Protein AF-A0A7R8VZ13-F1 (afdb_monomer_lite)

Radius of gyration: 16.88 Å; chains: 1; bounding box: 43×29×49 Å

Sequence (115 aa):
YREASTVLSCGGLRQQFSIPENIQMSLFGAEFLRNADKHLSVEGCDPPDVQFNPCGYLFLASEKGAAQLEDNAKLQRELGAKVELLTSNKLKKKFPWLNTEDVELGCHGLENEGW

Structure (mmCIF, N/CA/C/O backbone):
data_AF-A0A7R8VZ13-F1
#
_entry.id   AF-A0A7R8VZ13-F1
#
loop_
_atom_site.group_PDB
_atom_site.id
_atom_site.type_symbol
_atom_site.label_atom_id
_atom_site.label_alt_id
_atom_site.label_comp_id
_atom_site.label_asym_id
_atom_site.label_entity_id
_atom_site.label_seq_id
_atom_site.pdbx_PDB_ins_code
_atom_site.Cartn_x
_atom_site.Cartn_y
_atom_site.Cartn_z
_atom_site.occupancy
_atom_site.B_iso_or_equiv
_atom_site.auth_seq_id
_atom_site.auth_comp_id
_atom_site.auth_asym_id
_atom_site.auth_atom_id
_atom_site.pdbx_PDB_model_num
ATOM 1 N N . TYR A 1 1 ? 29.267 -0.432 -1.018 1.00 62.72 1 TYR A N 1
ATOM 2 C CA . TYR A 1 1 ? 27.791 -0.433 -1.096 1.00 62.72 1 TYR A CA 1
ATOM 3 C C . TYR A 1 1 ? 27.094 -1.312 -0.043 1.00 62.72 1 TYR A C 1
ATOM 5 O O . TYR A 1 1 ? 25.878 -1.260 0.039 1.00 62.72 1 TYR A O 1
ATOM 13 N N . ARG A 1 2 ? 27.817 -2.078 0.799 1.00 72.00 2 ARG A N 1
ATOM 14 C CA . ARG A 1 2 ? 27.244 -3.012 1.797 1.00 72.00 2 ARG A CA 1
ATOM 15 C C . ARG A 1 2 ? 26.339 -2.365 2.858 1.00 72.00 2 ARG A C 1
ATOM 17 O O . ARG A 1 2 ? 25.455 -3.030 3.374 1.00 72.00 2 ARG A O 1
ATOM 24 N N . GLU A 1 3 ? 26.566 -1.095 3.171 1.00 83.62 3 GLU A N 1
ATOM 25 C CA . GLU A 1 3 ? 25.819 -0.352 4.199 1.00 83.62 3 GLU A CA 1
ATOM 26 C C . GLU A 1 3 ? 24.794 0.625 3.599 1.00 83.62 3 GLU A C 1
ATOM 28 O O . GLU A 1 3 ? 24.194 1.419 4.314 1.00 83.62 3 GLU A O 1
ATOM 33 N N . ALA A 1 4 ? 24.601 0.605 2.275 1.00 80.62 4 ALA A N 1
ATOM 34 C CA . ALA A 1 4 ? 23.642 1.490 1.626 1.00 80.62 4 ALA A CA 1
ATOM 35 C C . ALA A 1 4 ? 22.207 1.001 1.864 1.00 80.62 4 ALA A C 1
ATOM 37 O O . ALA A 1 4 ? 21.913 -0.182 1.675 1.00 80.62 4 ALA A O 1
ATOM 38 N N . SER A 1 5 ? 21.299 1.925 2.193 1.00 79.81 5 SER A N 1
ATOM 39 C CA . SER A 1 5 ? 19.902 1.622 2.532 1.00 79.81 5 SER A CA 1
ATOM 40 C C . SER A 1 5 ? 19.170 0.809 1.462 1.00 79.81 5 SER A C 1
ATOM 42 O O . SER A 1 5 ? 18.348 -0.030 1.804 1.00 79.81 5 SER A O 1
ATOM 44 N N . THR A 1 6 ? 19.484 1.004 0.178 1.00 79.94 6 THR A N 1
ATOM 45 C CA . THR A 1 6 ? 18.858 0.265 -0.931 1.00 79.94 6 THR A CA 1
ATOM 46 C C . THR A 1 6 ? 19.148 -1.233 -0.879 1.00 79.94 6 THR A C 1
ATOM 48 O O . THR A 1 6 ? 18.246 -2.027 -1.097 1.00 79.94 6 THR A O 1
ATOM 51 N N . VAL A 1 7 ? 20.384 -1.630 -0.559 1.00 75.69 7 VAL A N 1
ATOM 52 C CA . VAL A 1 7 ? 20.787 -3.051 -0.510 1.00 75.69 7 VAL A CA 1
ATOM 53 C C . VAL A 1 7 ? 20.268 -3.735 0.757 1.00 75.69 7 VAL A C 1
ATOM 55 O O . VAL A 1 7 ? 20.118 -4.951 0.788 1.00 75.69 7 VAL A O 1
ATOM 58 N N . LEU A 1 8 ? 19.998 -2.952 1.804 1.00 81.75 8 LEU A N 1
ATOM 59 C CA . LEU A 1 8 ? 19.480 -3.436 3.085 1.00 81.75 8 LEU A CA 1
ATOM 60 C C . LEU A 1 8 ? 17.947 -3.381 3.179 1.00 81.75 8 LEU A C 1
ATOM 62 O O . LEU A 1 8 ? 17.377 -3.889 4.143 1.00 81.75 8 LEU A O 1
ATOM 66 N N . SER A 1 9 ? 17.277 -2.752 2.212 1.00 77.56 9 SER A N 1
ATOM 67 C CA . SER A 1 9 ? 15.820 -2.654 2.163 1.00 77.56 9 SER A CA 1
ATOM 68 C C . SER A 1 9 ? 15.206 -3.941 1.623 1.00 77.56 9 SER A C 1
ATOM 70 O O . SER A 1 9 ? 15.758 -4.572 0.728 1.00 77.56 9 SER A O 1
ATOM 72 N N . CYS A 1 10 ? 14.013 -4.287 2.112 1.00 75.06 10 CYS A N 1
ATOM 73 C CA . CYS A 1 10 ? 13.209 -5.361 1.526 1.00 75.06 10 CYS A CA 1
ATOM 74 C C . CYS A 1 10 ? 12.560 -4.970 0.186 1.00 75.06 10 CYS A C 1
ATOM 76 O O . CYS A 1 10 ? 11.936 -5.825 -0.418 1.00 75.06 10 CYS A O 1
ATOM 78 N N . GLY A 1 11 ? 12.685 -3.716 -0.273 1.00 81.06 11 GLY A N 1
ATOM 79 C CA . GLY A 1 11 ? 12.230 -3.310 -1.613 1.00 81.06 11 GLY A CA 1
ATOM 80 C C . GLY A 1 11 ? 10.739 -2.977 -1.744 1.00 81.06 11 GLY A C 1
ATOM 81 O O . GLY A 1 11 ? 10.216 -2.961 -2.849 1.00 81.06 11 GLY A O 1
ATOM 82 N N . GLY A 1 12 ? 10.049 -2.679 -0.640 1.00 89.31 12 GLY A N 1
ATOM 83 C CA . GLY A 1 12 ? 8.593 -2.503 -0.641 1.00 89.31 12 GLY A CA 1
ATOM 84 C C . GLY A 1 12 ? 8.058 -1.335 -1.486 1.00 89.31 12 GLY A C 1
ATOM 85 O O . GLY A 1 12 ? 8.558 -0.210 -1.410 1.00 89.31 12 GLY A O 1
ATOM 86 N N . LEU A 1 13 ? 6.965 -1.591 -2.204 1.00 91.88 13 LEU A N 1
ATOM 87 C CA . LEU A 1 13 ? 6.131 -0.633 -2.921 1.00 91.88 13 LEU A CA 1
ATOM 88 C C . LEU A 1 13 ? 4.743 -0.583 -2.281 1.00 91.88 13 LEU A C 1
ATOM 90 O O . LEU A 1 13 ? 4.024 -1.579 -2.249 1.00 91.88 13 LEU A O 1
ATOM 94 N N . ARG A 1 14 ? 4.341 0.594 -1.807 1.00 93.94 14 ARG A N 1
ATOM 95 C CA . ARG A 1 14 ? 3.083 0.808 -1.081 1.00 93.94 14 ARG A CA 1
ATOM 96 C C . ARG A 1 14 ? 2.362 2.030 -1.623 1.00 93.94 14 ARG A C 1
ATOM 98 O O . ARG A 1 14 ? 3.022 2.977 -2.013 1.00 93.94 14 ARG A O 1
ATOM 105 N N . GLN A 1 15 ? 1.037 2.066 -1.557 1.00 93.50 15 GLN A N 1
ATOM 106 C CA . GLN A 1 15 ? 0.217 3.212 -1.964 1.00 93.50 15 GLN A CA 1
ATOM 107 C C . GLN A 1 15 ? -0.518 3.873 -0.795 1.00 93.50 15 GLN A C 1
ATOM 109 O O . GLN A 1 15 ? -0.954 5.015 -0.914 1.00 93.50 15 GLN A O 1
ATOM 114 N N . GLN A 1 16 ? -0.626 3.194 0.349 1.00 95.00 16 GLN A N 1
ATOM 115 C CA . GLN A 1 16 ? -1.343 3.635 1.553 1.00 95.00 16 GLN A CA 1
ATOM 116 C C . GLN A 1 16 ? -0.712 4.825 2.324 1.00 95.00 16 GLN A C 1
ATOM 118 O O . GLN A 1 16 ? -0.537 4.779 3.544 1.00 95.00 16 GLN A O 1
ATOM 123 N N . PHE A 1 17 ? -0.354 5.916 1.648 1.00 96.56 17 PHE A N 1
ATOM 124 C CA . PHE A 1 17 ? 0.149 7.147 2.272 1.00 96.56 17 PHE A CA 1
ATOM 125 C C . PHE A 1 17 ? -0.976 8.107 2.693 1.00 96.56 17 PHE A C 1
ATOM 127 O O . PHE A 1 17 ? -2.146 7.885 2.388 1.00 96.56 17 PHE A O 1
ATOM 134 N N . SER A 1 18 ? -0.606 9.163 3.424 1.00 95.94 18 SER A N 1
ATOM 135 C CA . SER A 1 18 ? -1.534 10.197 3.917 1.00 95.94 18 SER A CA 1
ATOM 136 C C . SER A 1 18 ? -1.465 11.504 3.124 1.00 95.94 18 SER A C 1
ATOM 138 O O . SER A 1 18 ? -2.263 12.400 3.374 1.00 95.94 18 SER A O 1
ATOM 140 N N . ILE A 1 19 ? -0.499 11.637 2.206 1.00 97.06 19 ILE A N 1
ATOM 141 C CA . ILE A 1 19 ? -0.340 12.828 1.363 1.00 97.06 19 ILE A CA 1
ATOM 142 C C . ILE A 1 19 ? -0.502 12.462 -0.117 1.00 97.06 19 ILE A C 1
ATOM 144 O O . ILE A 1 19 ? 0.005 11.406 -0.520 1.00 97.06 19 ILE A O 1
ATOM 148 N N . PRO A 1 20 ? -1.182 13.298 -0.924 1.00 97.19 20 PRO A N 1
ATOM 149 C CA . PRO A 1 20 ? -1.500 12.978 -2.314 1.00 97.19 20 PRO A CA 1
ATOM 150 C C . PRO A 1 20 ? -0.285 12.647 -3.181 1.00 97.19 20 PRO A C 1
ATOM 152 O O . PRO A 1 20 ? -0.319 11.686 -3.946 1.00 97.19 20 PRO A O 1
ATOM 155 N N . GLU A 1 21 ? 0.805 13.395 -3.024 1.00 97.81 21 GLU A N 1
ATOM 156 C CA . GLU A 1 21 ? 1.998 13.300 -3.865 1.00 97.81 21 GLU A CA 1
ATOM 157 C C . GLU A 1 21 ? 2.651 11.921 -3.743 1.00 97.81 21 GLU A C 1
ATOM 159 O O . GLU A 1 21 ? 3.034 11.310 -4.741 1.00 97.81 21 GLU A O 1
ATOM 164 N N . ASN A 1 22 ? 2.713 11.382 -2.523 1.00 97.31 22 ASN A N 1
ATOM 165 C CA . ASN A 1 22 ? 3.268 10.053 -2.283 1.00 97.31 22 ASN A CA 1
ATOM 166 C C . ASN A 1 22 ? 2.365 8.954 -2.844 1.00 97.31 22 ASN A C 1
ATOM 168 O O . ASN A 1 22 ? 2.870 7.950 -3.342 1.00 97.31 22 ASN A O 1
ATOM 172 N N . ILE A 1 23 ? 1.044 9.133 -2.783 1.00 97.12 23 ILE A N 1
ATOM 173 C CA . ILE A 1 23 ? 0.088 8.165 -3.334 1.00 97.12 23 ILE A CA 1
ATOM 174 C C . ILE A 1 23 ? 0.241 8.123 -4.858 1.00 97.12 23 ILE A C 1
ATOM 176 O O . ILE A 1 23 ? 0.426 7.051 -5.428 1.00 97.12 23 ILE A O 1
ATOM 180 N N . GLN A 1 24 ? 0.250 9.286 -5.511 1.00 97.56 24 GLN A N 1
ATOM 181 C CA . GLN A 1 24 ? 0.390 9.410 -6.964 1.00 97.56 24 GLN A CA 1
ATOM 182 C C . GLN A 1 24 ? 1.735 8.887 -7.473 1.00 97.56 24 GLN A C 1
ATOM 184 O O . GLN A 1 24 ? 1.774 8.121 -8.434 1.00 97.56 24 GLN A O 1
ATOM 189 N N . MET A 1 25 ? 2.835 9.238 -6.8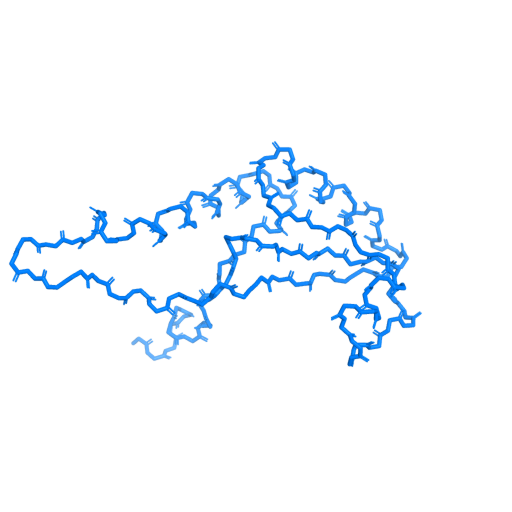02 1.00 97.44 25 MET A N 1
ATOM 190 C CA . MET A 1 25 ? 4.165 8.725 -7.135 1.00 97.44 25 MET A CA 1
ATOM 191 C C . MET A 1 25 ? 4.232 7.198 -7.013 1.00 97.44 25 MET A C 1
ATOM 193 O O . MET A 1 25 ? 4.831 6.535 -7.857 1.00 97.44 25 MET A O 1
ATOM 197 N N . SER A 1 26 ? 3.577 6.627 -6.002 1.00 95.69 26 SER A N 1
ATOM 198 C CA . SER A 1 26 ? 3.553 5.174 -5.804 1.00 95.69 26 SER A CA 1
ATOM 199 C C . SER A 1 26 ? 2.653 4.453 -6.808 1.00 95.69 26 SER A C 1
ATOM 201 O O . SER A 1 26 ? 2.991 3.361 -7.258 1.00 95.69 26 SER A O 1
ATOM 203 N N . LEU A 1 27 ? 1.531 5.068 -7.197 1.00 95.50 27 LEU A N 1
ATOM 204 C CA . LEU A 1 27 ? 0.671 4.583 -8.280 1.00 95.50 27 LEU A CA 1
ATOM 205 C C . LEU A 1 27 ? 1.441 4.520 -9.600 1.00 95.50 27 LEU A C 1
ATOM 207 O O . LEU A 1 27 ? 1.445 3.477 -10.252 1.00 95.50 27 LEU A O 1
ATOM 211 N N . PHE A 1 28 ? 2.157 5.595 -9.940 1.00 96.31 28 PHE A N 1
ATOM 212 C CA . PHE A 1 28 ? 3.021 5.630 -11.116 1.00 96.31 28 PHE A CA 1
ATOM 213 C C . PHE A 1 28 ? 4.122 4.566 -11.045 1.00 96.31 28 PHE A C 1
ATOM 215 O O . PHE A 1 28 ? 4.327 3.826 -12.003 1.00 96.31 28 PHE A O 1
ATOM 222 N N . GLY A 1 29 ? 4.807 4.445 -9.902 1.00 94.56 29 GLY A N 1
ATOM 223 C CA . GLY A 1 29 ? 5.851 3.436 -9.707 1.00 94.56 29 GLY A CA 1
ATOM 224 C C . GLY A 1 29 ? 5.338 2.008 -9.912 1.00 94.56 29 GLY A C 1
ATOM 225 O O . GLY A 1 29 ? 5.993 1.205 -10.573 1.00 94.56 29 GLY A O 1
ATOM 226 N N . ALA A 1 30 ? 4.136 1.702 -9.418 1.00 93.75 30 ALA A N 1
ATOM 227 C CA . ALA A 1 30 ? 3.511 0.399 -9.624 1.00 93.75 30 ALA A CA 1
ATOM 228 C C . ALA A 1 30 ? 3.139 0.136 -11.085 1.00 93.75 30 ALA A C 1
ATOM 230 O O . ALA A 1 30 ? 3.347 -0.971 -11.582 1.00 93.75 30 ALA A O 1
ATOM 231 N N . GLU A 1 31 ? 2.610 1.138 -11.786 1.00 94.06 31 GLU A N 1
ATOM 232 C CA . GLU A 1 31 ? 2.313 1.024 -13.214 1.00 94.06 31 GLU A CA 1
ATOM 233 C C . GLU A 1 31 ? 3.586 0.832 -14.045 1.00 94.06 31 GLU A C 1
ATOM 235 O O . GLU A 1 31 ? 3.609 -0.006 -14.950 1.00 94.06 31 GLU A O 1
ATOM 240 N N . PHE A 1 32 ? 4.656 1.550 -13.704 1.00 94.88 32 PHE A N 1
ATOM 241 C CA . PHE A 1 32 ? 5.955 1.409 -14.349 1.00 94.88 32 PHE A CA 1
ATOM 242 C C . PHE A 1 32 ? 6.510 -0.007 -14.177 1.00 94.88 32 PHE A C 1
ATOM 244 O O . PHE A 1 32 ? 6.880 -0.636 -15.164 1.00 94.88 32 PHE A O 1
ATOM 251 N N . LEU A 1 33 ? 6.517 -0.541 -12.948 1.00 92.12 33 LEU A N 1
A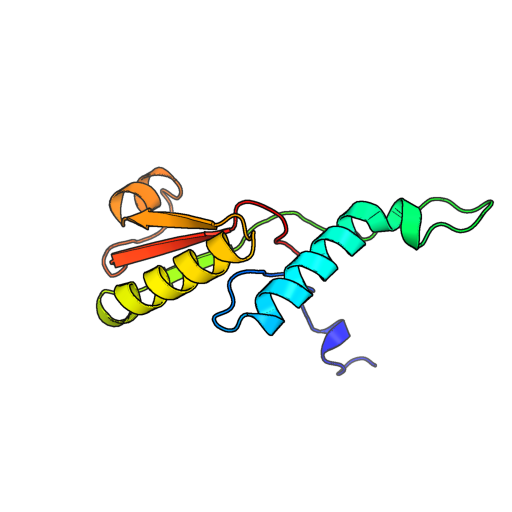TOM 252 C CA . LEU A 1 33 ? 7.000 -1.901 -12.680 1.00 92.12 33 LEU A CA 1
ATOM 253 C C . LEU A 1 33 ? 6.140 -2.967 -13.368 1.00 92.12 33 LEU A C 1
ATOM 255 O O . LEU A 1 33 ? 6.672 -3.935 -13.906 1.00 92.12 33 LEU A O 1
ATOM 259 N N . ARG A 1 34 ? 4.819 -2.770 -13.425 1.00 90.31 34 ARG A N 1
ATOM 260 C CA . ARG A 1 34 ? 3.896 -3.654 -14.154 1.00 90.31 34 ARG A CA 1
ATOM 261 C C . ARG A 1 34 ? 4.181 -3.702 -15.658 1.00 90.31 34 ARG A C 1
ATOM 263 O O . ARG A 1 34 ? 3.894 -4.715 -16.286 1.00 90.31 34 ARG A O 1
ATOM 270 N N . ASN A 1 35 ? 4.708 -2.619 -16.223 1.00 92.88 35 ASN A N 1
ATOM 271 C CA . ASN A 1 35 ? 5.077 -2.502 -17.63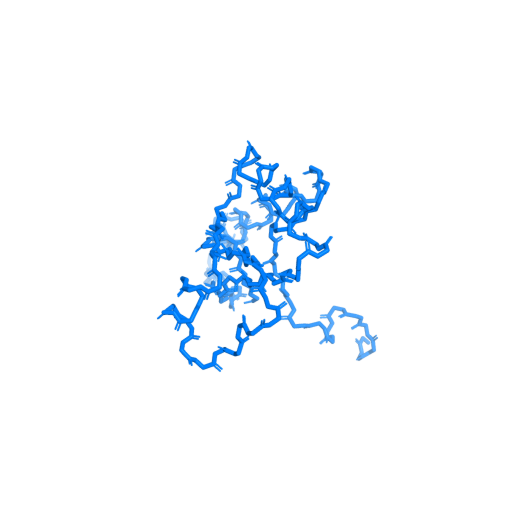5 1.00 92.88 35 ASN A CA 1
ATOM 272 C C . ASN A 1 35 ? 6.606 -2.469 -17.828 1.00 92.88 35 ASN A C 1
ATOM 274 O O . ASN A 1 35 ? 7.096 -1.929 -18.825 1.00 92.88 35 ASN A O 1
ATOM 278 N N . ALA A 1 36 ? 7.375 -3.006 -16.873 1.00 92.94 36 ALA A N 1
ATOM 279 C CA . ALA A 1 36 ? 8.835 -2.989 -16.924 1.00 92.94 36 ALA A CA 1
ATOM 280 C C . ALA A 1 36 ? 9.370 -3.698 -18.174 1.00 92.94 36 ALA A C 1
ATOM 282 O O . ALA A 1 36 ? 10.342 -3.243 -18.765 1.00 92.94 36 ALA A O 1
ATOM 283 N N . ASP A 1 37 ? 8.692 -4.749 -18.632 1.00 91.56 37 ASP A N 1
ATOM 284 C CA . ASP A 1 37 ? 8.971 -5.422 -19.899 1.00 91.56 37 ASP A CA 1
ATOM 285 C C . ASP A 1 37 ? 8.970 -4.440 -21.081 1.00 91.56 37 ASP A C 1
ATOM 287 O O . ASP A 1 37 ? 9.903 -4.418 -21.875 1.00 91.56 37 ASP A O 1
ATOM 291 N N . LYS A 1 38 ? 7.981 -3.556 -21.182 1.00 92.50 38 LYS A N 1
ATOM 292 C CA . LYS A 1 38 ? 7.896 -2.568 -22.266 1.00 92.50 38 LYS A CA 1
ATOM 293 C C . LYS A 1 38 ? 8.895 -1.433 -22.098 1.00 92.50 38 LYS A C 1
ATOM 295 O O . LYS A 1 38 ? 9.395 -0.910 -23.089 1.00 92.50 38 LYS A O 1
ATOM 300 N N . HIS A 1 39 ? 9.136 -1.007 -20.861 1.00 93.31 39 HIS A N 1
ATOM 301 C CA . HIS A 1 39 ? 9.958 0.167 -20.575 1.00 93.31 39 HIS A CA 1
ATOM 302 C C . HIS A 1 39 ? 11.457 -0.122 -20.561 1.00 93.31 39 HIS A C 1
ATOM 304 O O . HIS A 1 39 ? 12.245 0.778 -20.844 1.00 93.31 39 HIS A O 1
ATOM 310 N N . LEU A 1 40 ? 11.847 -1.345 -20.200 1.00 94.56 40 LEU A N 1
ATOM 311 C CA . LEU A 1 40 ? 13.229 -1.700 -19.886 1.00 94.56 40 LEU A CA 1
ATOM 312 C C . LEU A 1 40 ? 13.795 -2.820 -20.774 1.00 94.56 40 LEU A C 1
ATOM 314 O O . LEU A 1 40 ? 14.976 -3.136 -20.641 1.00 94.56 40 LEU A O 1
ATOM 318 N N . SER A 1 41 ? 13.005 -3.419 -21.676 1.00 94.94 41 SER A N 1
ATOM 319 C CA . SER A 1 41 ? 13.542 -4.408 -22.623 1.00 94.94 41 SER A CA 1
ATOM 320 C C . SER A 1 41 ? 14.515 -3.780 -23.616 1.00 94.94 41 SER A C 1
ATOM 322 O O . SER A 1 41 ? 14.321 -2.663 -24.099 1.00 94.94 41 SER A O 1
ATOM 324 N N . VAL A 1 42 ? 15.540 -4.552 -23.967 1.00 95.25 42 VAL A N 1
ATOM 325 C CA . VAL A 1 42 ? 16.542 -4.209 -24.978 1.00 95.25 42 VAL A CA 1
ATOM 326 C C . VAL A 1 42 ? 16.457 -5.235 -26.103 1.00 95.25 42 VAL A C 1
ATOM 328 O O . VAL A 1 42 ? 16.309 -6.429 -25.849 1.00 95.25 42 VAL A O 1
ATOM 331 N N . GLU A 1 43 ? 16.530 -4.778 -27.354 1.00 94.19 43 GLU A N 1
ATOM 332 C CA . GLU A 1 43 ? 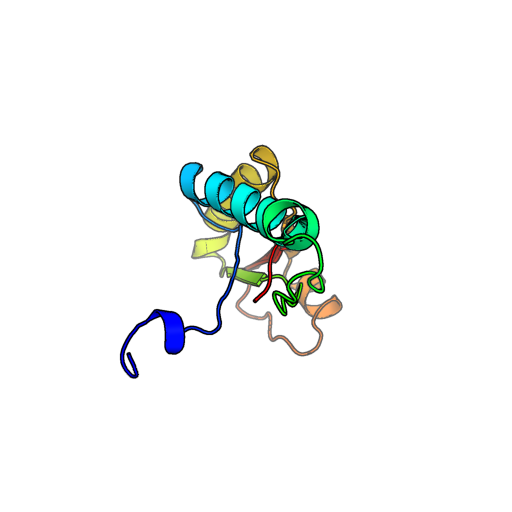16.448 -5.655 -28.524 1.00 94.19 43 GLU A CA 1
ATOM 333 C C . GLU A 1 43 ? 17.527 -6.749 -28.485 1.00 94.19 43 GLU A C 1
ATOM 335 O O . GLU A 1 43 ? 18.707 -6.475 -28.267 1.00 94.19 43 GLU A O 1
ATOM 340 N N . GLY A 1 44 ? 17.113 -8.002 -28.698 1.00 93.62 44 GLY A N 1
ATOM 341 C CA . GLY A 1 44 ? 18.004 -9.164 -28.655 1.00 93.62 44 GLY A CA 1
ATOM 342 C C . GLY A 1 44 ? 18.345 -9.668 -27.247 1.00 93.62 44 GLY A C 1
ATOM 343 O O . GLY A 1 44 ? 19.133 -10.605 -27.129 1.00 93.62 44 GLY A O 1
ATOM 344 N N . CYS A 1 45 ? 17.764 -9.088 -26.194 1.00 94.50 45 CYS A N 1
ATOM 345 C CA . CYS A 1 45 ? 17.864 -9.577 -24.820 1.00 94.50 45 CYS A CA 1
ATOM 346 C C . CYS A 1 45 ? 16.513 -10.100 -24.320 1.00 94.50 45 CYS A C 1
ATOM 348 O O . CYS A 1 45 ? 15.455 -9.676 -24.790 1.00 94.50 45 CYS A O 1
ATOM 350 N N . ASP A 1 46 ? 16.554 -11.001 -23.338 1.00 92.50 46 ASP A N 1
ATOM 351 C CA . ASP A 1 46 ? 15.348 -11.396 -22.616 1.00 92.50 46 ASP A CA 1
ATOM 352 C C . ASP A 1 46 ? 14.774 -10.196 -21.836 1.00 92.50 46 ASP A C 1
ATOM 354 O O . ASP A 1 46 ? 15.539 -9.334 -21.380 1.00 92.50 46 ASP A O 1
ATOM 358 N N . PRO A 1 47 ? 13.442 -10.121 -21.658 1.00 90.56 47 PRO A N 1
ATOM 359 C CA . PRO A 1 47 ? 12.824 -9.088 -20.839 1.00 90.56 47 PRO A CA 1
ATOM 360 C C . PRO A 1 47 ? 13.358 -9.103 -19.398 1.00 90.56 47 PRO A C 1
ATOM 362 O O . PRO A 1 47 ? 13.660 -10.173 -18.863 1.00 90.56 47 PRO A O 1
ATOM 365 N N . PRO A 1 48 ? 13.442 -7.939 -18.735 1.00 91.75 48 PRO A N 1
ATOM 366 C CA . PRO A 1 48 ? 13.926 -7.873 -17.365 1.00 91.75 48 PRO A CA 1
ATOM 367 C C . PRO A 1 48 ? 12.946 -8.533 -16.392 1.00 91.75 48 PRO A C 1
ATOM 369 O O . PRO A 1 48 ? 11.755 -8.220 -16.381 1.00 91.75 48 PRO A O 1
ATOM 372 N N . ASP A 1 49 ? 13.474 -9.396 -15.524 1.00 90.69 49 ASP A N 1
ATOM 373 C CA . ASP A 1 49 ? 12.745 -9.934 -14.377 1.00 90.69 49 ASP A CA 1
ATOM 374 C C . ASP A 1 49 ? 12.966 -9.033 -13.156 1.00 90.69 49 ASP A C 1
ATOM 376 O O . ASP A 1 49 ? 14.040 -9.012 -12.555 1.00 90.69 49 ASP A O 1
ATOM 380 N N . VAL A 1 50 ? 11.937 -8.260 -12.807 1.00 88.75 50 VAL A N 1
ATOM 381 C CA . VAL A 1 50 ? 11.947 -7.357 -11.646 1.00 88.75 50 VAL A CA 1
ATOM 382 C C . VAL A 1 50 ? 11.713 -8.081 -10.319 1.00 88.75 50 VAL A C 1
ATOM 384 O O . VAL A 1 50 ? 11.843 -7.458 -9.271 1.00 88.75 50 VAL A O 1
ATOM 387 N N . GLN A 1 51 ? 11.353 -9.370 -10.353 1.00 90.56 51 GLN A N 1
ATOM 388 C CA . GLN A 1 51 ? 11.075 -10.208 -9.181 1.00 90.56 51 GLN A CA 1
ATOM 389 C C . GLN A 1 51 ? 10.032 -9.636 -8.201 1.00 90.56 51 GLN A C 1
ATOM 391 O O . GLN A 1 51 ? 10.042 -9.976 -7.020 1.00 90.56 51 GLN A O 1
ATOM 396 N N . PHE A 1 52 ? 9.108 -8.804 -8.693 1.00 89.62 52 PHE A N 1
ATOM 397 C CA . PHE A 1 52 ? 8.077 -8.168 -7.874 1.00 89.62 52 PHE A CA 1
ATOM 398 C C . PHE A 1 52 ? 7.019 -9.171 -7.399 1.00 89.62 52 PHE A C 1
ATOM 400 O O . PHE A 1 52 ? 6.409 -9.892 -8.193 1.00 89.62 52 PHE A O 1
ATOM 407 N N . ASN A 1 53 ? 6.743 -9.164 -6.101 1.00 89.56 53 ASN A N 1
ATOM 408 C CA . ASN A 1 53 ? 5.764 -10.001 -5.435 1.00 89.56 53 ASN A CA 1
ATOM 409 C C . ASN A 1 53 ? 4.547 -9.164 -4.992 1.00 89.56 53 ASN A C 1
ATOM 411 O O . ASN A 1 53 ? 4.681 -8.336 -4.090 1.00 89.56 53 ASN A O 1
ATOM 415 N N . PRO A 1 54 ? 3.347 -9.370 -5.575 1.00 87.38 54 PRO A N 1
ATOM 416 C CA . PRO A 1 54 ? 2.168 -8.531 -5.345 1.00 87.38 54 PRO A CA 1
ATOM 417 C C . PRO A 1 54 ? 1.440 -8.878 -4.033 1.00 87.38 54 PRO A C 1
ATOM 419 O O . PRO A 1 54 ? 0.262 -9.242 -4.025 1.00 87.38 54 PRO A O 1
ATOM 422 N N . CYS A 1 55 ? 2.149 -8.793 -2.913 1.00 85.81 55 CYS A N 1
ATOM 423 C CA . CYS A 1 55 ? 1.584 -8.945 -1.580 1.00 85.81 55 CYS A CA 1
ATOM 424 C C . CYS A 1 55 ? 1.295 -7.563 -0.982 1.00 85.81 55 CYS A C 1
ATOM 426 O O . CYS A 1 55 ? 2.209 -6.834 -0.604 1.00 85.81 55 CYS A O 1
ATOM 428 N N . GLY A 1 56 ? 0.012 -7.211 -0.890 1.00 88.25 56 GLY A N 1
ATOM 429 C CA . GLY A 1 56 ? -0.420 -5.915 -0.369 1.00 88.25 56 GLY A CA 1
ATOM 430 C C . GLY A 1 56 ? -0.131 -5.700 1.118 1.00 88.25 56 GLY A C 1
ATOM 431 O O . GLY A 1 56 ? 0.231 -6.626 1.850 1.00 88.25 56 GLY A O 1
ATOM 432 N N . TYR A 1 57 ? -0.323 -4.465 1.581 1.00 93.88 57 TYR A N 1
ATOM 433 C CA . TYR A 1 57 ? -0.132 -4.112 2.984 1.00 93.88 57 TYR A CA 1
ATOM 434 C C . TYR A 1 57 ? -1.446 -4.142 3.770 1.00 93.88 57 TYR A C 1
ATOM 436 O O . TYR A 1 57 ? -2.533 -3.880 3.256 1.00 93.88 57 TYR A O 1
ATOM 444 N N . LEU A 1 58 ? -1.345 -4.442 5.065 1.00 96.00 58 LEU A N 1
ATOM 445 C CA . LEU A 1 58 ? -2.439 -4.300 6.019 1.00 96.00 58 LEU A CA 1
ATOM 446 C C . LEU A 1 58 ? -2.031 -3.307 7.106 1.00 96.00 58 LEU A C 1
ATOM 448 O O . LEU A 1 58 ? -1.152 -3.590 7.917 1.00 96.00 58 LEU A O 1
ATOM 452 N N . PHE A 1 59 ? -2.699 -2.158 7.142 1.00 96.56 59 PHE A N 1
ATOM 453 C CA . PHE A 1 59 ? -2.592 -1.195 8.236 1.00 96.56 59 PHE A CA 1
ATOM 454 C C . PHE A 1 59 ? -3.680 -1.466 9.253 1.00 96.56 59 PHE A C 1
ATOM 456 O O . PHE A 1 59 ? -4.822 -1.699 8.873 1.00 96.56 59 PHE A O 1
ATOM 463 N N . LEU A 1 60 ? -3.333 -1.408 10.532 1.00 97.62 60 LEU A N 1
ATOM 464 C CA . LEU A 1 60 ? -4.255 -1.601 11.641 1.00 97.62 60 LEU A CA 1
ATOM 465 C C . LEU A 1 60 ? -4.247 -0.345 12.504 1.00 97.62 60 LEU A C 1
ATOM 467 O O . LEU A 1 60 ? -3.188 0.222 12.774 1.00 97.62 60 LEU A O 1
ATOM 471 N N . ALA A 1 61 ? -5.428 0.083 12.925 1.00 97.50 61 ALA A N 1
ATOM 472 C CA . ALA A 1 61 ? -5.614 1.196 13.832 1.00 97.50 61 ALA A CA 1
ATOM 473 C C . ALA A 1 61 ? -6.440 0.753 15.038 1.00 97.50 61 ALA A C 1
ATOM 475 O O . ALA A 1 61 ? -7.460 0.073 14.908 1.00 97.50 61 ALA A O 1
ATOM 476 N N . SER A 1 62 ? -6.002 1.193 16.214 1.00 97.25 62 SER A N 1
ATOM 477 C CA . SER A 1 62 ? -6.845 1.218 17.403 1.00 97.25 62 SER A CA 1
ATOM 478 C C . SER A 1 62 ? -7.900 2.318 17.279 1.00 97.25 62 SER A C 1
ATOM 480 O O . SER A 1 62 ? -7.846 3.148 16.366 1.00 97.25 62 SER A O 1
ATOM 482 N N . GLU A 1 63 ? -8.825 2.377 18.234 1.00 96.25 63 GLU A N 1
ATOM 483 C CA . GLU A 1 63 ? -9.894 3.383 18.293 1.00 96.25 63 GLU A CA 1
ATOM 484 C C . GLU A 1 63 ? -9.377 4.820 18.078 1.00 96.25 63 GLU A C 1
ATOM 486 O O . GLU A 1 63 ? -9.943 5.588 17.304 1.00 96.25 63 GLU A O 1
ATOM 491 N N . LYS A 1 64 ? -8.222 5.162 18.668 1.00 96.69 64 LYS A N 1
ATOM 492 C CA . LYS A 1 64 ? -7.604 6.497 18.545 1.00 96.69 64 LYS A CA 1
ATOM 493 C C . LYS A 1 64 ? -7.172 6.852 17.119 1.00 96.69 64 LYS A C 1
ATOM 495 O O . LYS A 1 64 ? -7.079 8.031 16.794 1.00 96.69 64 LYS A O 1
ATOM 500 N N . GLY A 1 65 ? -6.838 5.855 16.302 1.00 96.94 65 GLY A N 1
ATOM 501 C CA . GLY A 1 65 ? -6.338 6.035 14.937 1.00 96.94 65 GLY A CA 1
ATOM 502 C C . GLY A 1 65 ? -7.371 5.741 13.851 1.00 96.94 65 GLY A C 1
ATOM 503 O O . GLY A 1 65 ? -7.086 5.992 12.681 1.00 96.94 65 GLY A O 1
ATOM 504 N N . ALA A 1 66 ? -8.543 5.209 14.212 1.00 97.19 66 ALA A N 1
ATOM 505 C CA . ALA A 1 66 ? -9.538 4.731 13.257 1.00 97.19 66 ALA A CA 1
ATOM 506 C C . ALA A 1 66 ? -10.012 5.846 12.314 1.00 97.19 66 ALA A C 1
ATOM 508 O O . ALA A 1 66 ? -9.929 5.679 11.101 1.00 97.19 66 ALA A O 1
ATOM 509 N N . ALA A 1 67 ? -10.381 7.014 12.852 1.00 97.69 67 ALA A N 1
ATOM 510 C CA . ALA A 1 67 ? -10.832 8.155 12.047 1.00 97.69 67 ALA A CA 1
ATOM 511 C C . ALA A 1 67 ? -9.772 8.608 11.024 1.00 97.69 67 ALA A C 1
ATOM 513 O O . ALA A 1 67 ? -10.064 8.776 9.844 1.00 97.69 67 ALA A O 1
ATOM 514 N N . GLN A 1 68 ? -8.505 8.709 11.444 1.00 98.00 68 GLN A N 1
ATOM 515 C CA . GLN A 1 68 ? -7.409 9.063 10.538 1.00 98.00 68 GLN A CA 1
ATOM 516 C C . GLN A 1 68 ? -7.193 7.996 9.455 1.00 98.00 68 GLN A C 1
ATOM 518 O O . GLN A 1 68 ? -6.864 8.325 8.314 1.00 98.00 68 GLN A O 1
ATOM 523 N N . LEU A 1 69 ? -7.346 6.713 9.799 1.00 97.75 69 LEU A N 1
ATOM 524 C CA . LEU A 1 69 ? -7.231 5.619 8.840 1.00 97.75 69 LEU A CA 1
ATOM 525 C C . LEU A 1 69 ? -8.370 5.655 7.808 1.00 97.75 69 LEU A C 1
ATOM 527 O O . LEU A 1 69 ? -8.119 5.376 6.635 1.00 97.75 69 LEU A O 1
ATOM 531 N N . GLU A 1 70 ? -9.583 6.034 8.217 1.00 98.12 70 GLU A N 1
ATOM 532 C CA . GLU A 1 70 ? -10.723 6.246 7.317 1.00 98.12 70 GLU A CA 1
ATOM 533 C C . GLU A 1 70 ? -10.484 7.400 6.345 1.00 98.12 70 GLU A C 1
ATOM 535 O O . GLU A 1 70 ? -10.632 7.209 5.134 1.00 98.12 70 GLU A O 1
ATOM 540 N N . ASP A 1 71 ? -10.050 8.558 6.849 1.00 98.19 71 ASP A N 1
ATOM 541 C CA . ASP A 1 71 ? -9.741 9.732 6.026 1.00 98.19 71 ASP A CA 1
ATOM 542 C C . ASP A 1 71 ? -8.639 9.421 5.007 1.00 98.19 71 ASP A C 1
ATOM 544 O O . ASP A 1 71 ? -8.767 9.719 3.816 1.00 98.19 71 ASP A O 1
ATOM 548 N N . ASN A 1 72 ? -7.586 8.730 5.451 1.00 98.19 72 ASN A N 1
ATOM 549 C CA . ASN A 1 72 ? -6.510 8.286 4.572 1.00 98.19 72 ASN A CA 1
ATOM 550 C C . ASN A 1 72 ? -7.021 7.303 3.513 1.00 98.19 72 ASN A C 1
ATOM 552 O O . ASN A 1 72 ? -6.700 7.452 2.337 1.00 98.19 72 ASN A O 1
ATOM 556 N N . ALA A 1 73 ? -7.831 6.310 3.894 1.00 97.88 73 ALA A N 1
ATOM 557 C CA . ALA A 1 73 ? -8.382 5.339 2.950 1.00 97.88 73 ALA A CA 1
ATOM 558 C C . ALA A 1 73 ? -9.318 5.994 1.926 1.00 97.88 73 ALA A C 1
ATOM 560 O O . ALA A 1 73 ? -9.353 5.579 0.766 1.00 97.88 73 ALA A O 1
ATOM 561 N N . LYS A 1 74 ? -10.067 7.023 2.332 1.00 98.19 74 LYS A N 1
ATOM 562 C CA . LYS A 1 74 ? -10.891 7.822 1.427 1.00 98.19 74 LYS A CA 1
ATOM 563 C C . LYS A 1 74 ? -10.021 8.553 0.405 1.00 98.19 74 LYS A C 1
ATOM 565 O O . LYS A 1 74 ? -10.232 8.357 -0.788 1.00 98.19 74 LYS A O 1
ATOM 570 N N . LEU A 1 75 ? -9.006 9.291 0.859 1.00 98.19 75 LEU A N 1
ATOM 571 C CA . LEU A 1 75 ? -8.066 9.991 -0.022 1.00 98.19 75 LEU A CA 1
ATOM 572 C C . LEU A 1 75 ? -7.358 9.027 -0.989 1.00 98.19 75 LEU A C 1
ATOM 574 O O . LEU A 1 75 ? -7.269 9.282 -2.187 1.00 98.19 75 LEU A O 1
ATOM 578 N N . GLN A 1 76 ? -6.892 7.886 -0.479 1.00 98.00 76 GLN A N 1
ATOM 579 C CA . GLN A 1 76 ? -6.251 6.835 -1.273 1.00 98.00 76 GLN A CA 1
ATOM 580 C C . GLN A 1 76 ? -7.164 6.351 -2.405 1.00 98.00 76 GLN A C 1
ATOM 582 O O . GLN A 1 76 ? -6.728 6.276 -3.553 1.00 98.00 76 GLN A O 1
ATOM 587 N N . ARG A 1 77 ? -8.441 6.076 -2.109 1.00 97.88 77 ARG A N 1
ATOM 588 C CA . ARG A 1 77 ? -9.427 5.661 -3.119 1.00 97.88 77 ARG A CA 1
ATOM 589 C C . ARG A 1 77 ? -9.729 6.757 -4.131 1.00 97.88 77 ARG A C 1
ATOM 591 O O . ARG A 1 77 ? -9.830 6.450 -5.315 1.00 97.88 77 ARG A O 1
ATOM 598 N N . GLU A 1 78 ? -9.866 8.004 -3.683 1.00 97.81 78 GLU A N 1
ATOM 599 C CA . GLU A 1 78 ? -10.095 9.162 -4.559 1.00 97.81 78 GLU A CA 1
ATOM 600 C C . GLU A 1 78 ? -8.957 9.337 -5.573 1.00 97.81 78 GLU A C 1
ATOM 602 O O . GLU A 1 78 ? -9.207 9.665 -6.731 1.00 97.81 78 GLU A O 1
ATOM 607 N N . LEU A 1 79 ? -7.721 9.039 -5.168 1.00 97.56 79 LEU A N 1
ATOM 608 C CA . LEU A 1 79 ? -6.539 9.085 -6.031 1.00 97.56 79 LEU A CA 1
ATOM 609 C C . LEU A 1 79 ? -6.314 7.803 -6.851 1.00 97.56 79 LEU A C 1
ATOM 611 O O . LEU A 1 79 ? -5.410 7.768 -7.680 1.00 97.56 79 LEU A O 1
ATOM 615 N N . GLY A 1 80 ? -7.137 6.766 -6.660 1.00 96.31 80 GLY A N 1
ATOM 616 C CA . GLY A 1 80 ? -7.136 5.546 -7.472 1.00 96.31 80 GLY A CA 1
ATOM 617 C C . GLY A 1 80 ? -6.503 4.310 -6.825 1.00 96.31 80 GLY A C 1
ATOM 618 O O . GLY A 1 80 ? -6.565 3.231 -7.422 1.00 96.31 80 GLY A O 1
ATOM 619 N N . ALA A 1 81 ? -5.960 4.416 -5.609 1.00 96.75 81 ALA A N 1
ATOM 620 C CA . ALA A 1 81 ? -5.421 3.267 -4.886 1.00 96.75 81 ALA A CA 1
ATOM 621 C C . ALA A 1 81 ? -6.535 2.281 -4.493 1.00 96.75 81 ALA A C 1
ATOM 623 O O . ALA A 1 81 ? -7.644 2.657 -4.091 1.00 96.75 81 ALA A O 1
ATOM 624 N N . LYS A 1 82 ? -6.243 0.984 -4.609 1.00 95.75 82 LYS A N 1
ATOM 625 C CA . LYS A 1 82 ? -7.211 -0.092 -4.359 1.00 95.75 82 LYS A CA 1
ATOM 626 C C . LYS A 1 82 ? -7.089 -0.584 -2.927 1.00 95.75 82 LYS A C 1
ATOM 628 O O . LYS A 1 82 ? -6.377 -1.543 -2.652 1.00 95.75 82 LYS A O 1
ATOM 633 N N . VAL A 1 83 ? -7.796 0.083 -2.018 1.00 96.69 83 VAL A N 1
ATOM 634 C CA . VAL A 1 83 ? -7.757 -0.226 -0.581 1.00 96.69 83 VAL A CA 1
ATOM 635 C C . VAL A 1 83 ? -9.136 -0.569 -0.025 1.00 96.69 83 VAL A C 1
ATOM 637 O O . VAL A 1 83 ? -10.150 0.050 -0.366 1.00 96.69 83 VAL A O 1
ATOM 640 N N . GLU A 1 84 ? -9.192 -1.538 0.882 1.00 96.62 84 GLU A N 1
ATOM 641 C CA . GLU A 1 84 ? -10.401 -2.007 1.561 1.00 96.62 84 GLU A CA 1
ATOM 642 C C . GLU A 1 84 ? -10.326 -1.704 3.060 1.00 96.62 84 GLU A C 1
ATOM 644 O O . GLU A 1 84 ? -9.336 -2.026 3.709 1.00 96.62 84 GLU A O 1
ATOM 649 N N . LEU A 1 85 ? -11.392 -1.121 3.620 1.00 97.81 85 LEU A N 1
ATOM 650 C CA . LEU A 1 85 ? -11.513 -0.947 5.066 1.00 97.81 85 LEU A CA 1
ATOM 651 C C . LEU A 1 85 ? -12.215 -2.167 5.665 1.00 97.81 85 LEU A C 1
ATOM 653 O O . LEU A 1 85 ? -13.275 -2.592 5.194 1.00 97.81 85 LEU A O 1
ATOM 657 N N . LEU A 1 86 ? -11.621 -2.721 6.712 1.00 97.81 86 LEU A N 1
ATOM 658 C CA . LEU A 1 86 ? -12.031 -3.957 7.356 1.00 97.81 86 LEU A CA 1
ATOM 659 C C . LEU A 1 86 ? -12.254 -3.700 8.842 1.00 97.81 86 LEU A C 1
ATOM 661 O O . LEU A 1 86 ? -11.347 -3.275 9.546 1.00 97.81 86 LEU A O 1
ATOM 665 N N . THR A 1 87 ? -13.452 -4.003 9.333 1.00 96.75 87 THR A N 1
ATOM 666 C CA . THR A 1 87 ? -13.726 -4.007 10.776 1.00 96.75 87 THR A CA 1
ATOM 667 C C . THR A 1 87 ? -13.018 -5.180 11.452 1.00 96.75 87 THR A C 1
ATOM 669 O O . THR A 1 87 ? -12.716 -6.178 10.789 1.00 96.75 87 THR A O 1
ATOM 672 N N . SER A 1 88 ? -12.844 -5.125 12.776 1.00 95.12 88 SER A N 1
ATOM 673 C CA . SER A 1 88 ? -12.276 -6.223 13.583 1.00 95.12 88 SER A CA 1
ATOM 674 C C . SER A 1 88 ? -12.854 -7.610 13.229 1.00 95.12 88 SER A C 1
ATOM 676 O O . SER A 1 88 ? -12.122 -8.567 12.973 1.00 95.12 88 SER A O 1
ATOM 678 N N . ASN A 1 89 ? -14.180 -7.719 13.069 1.00 95.62 89 ASN A N 1
ATOM 679 C CA . ASN A 1 89 ? -14.832 -8.979 12.686 1.00 95.62 89 ASN A CA 1
ATOM 680 C C . ASN A 1 89 ? -14.458 -9.443 11.261 1.00 95.62 89 ASN A C 1
ATOM 682 O O . ASN A 1 89 ? -14.237 -10.631 11.024 1.00 95.62 89 ASN A O 1
ATOM 686 N N . LYS A 1 90 ? -14.365 -8.522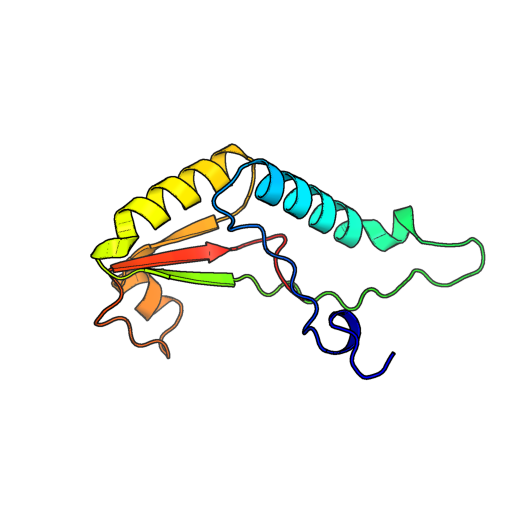 10.291 1.00 97.00 90 LYS A N 1
ATOM 687 C CA . LYS A 1 90 ? -13.923 -8.866 8.929 1.00 97.00 90 LYS A CA 1
ATOM 688 C C . LYS A 1 90 ? -12.447 -9.269 8.906 1.00 97.00 90 LYS A C 1
ATOM 690 O O . LYS A 1 90 ? -12.106 -10.217 8.202 1.00 97.00 90 LYS A O 1
ATOM 695 N N . LEU A 1 91 ? -11.604 -8.602 9.696 1.00 97.19 91 LEU A N 1
ATOM 696 C CA . LEU A 1 91 ? -10.193 -8.951 9.858 1.00 97.19 91 LEU A CA 1
ATOM 697 C C . LEU A 1 91 ? -10.037 -10.368 10.399 1.00 97.19 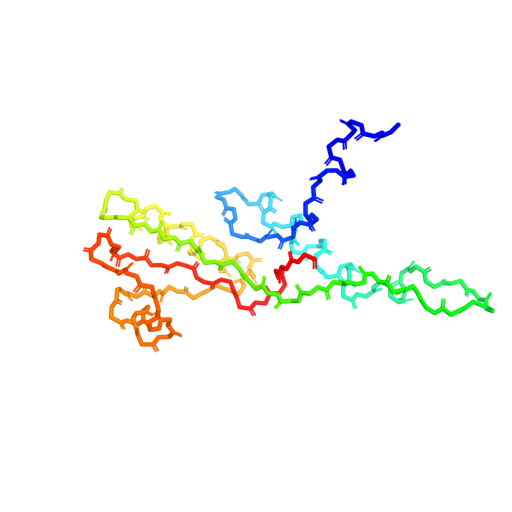91 LEU A C 1
ATOM 699 O O . LEU A 1 91 ? -9.352 -11.164 9.774 1.00 97.19 91 LEU A O 1
ATOM 703 N N . LYS A 1 92 ? -10.752 -10.727 11.469 1.00 96.31 92 LYS A N 1
ATOM 704 C CA . LYS A 1 92 ? -10.694 -12.076 12.050 1.00 96.31 92 LYS A CA 1
ATOM 705 C C . LYS A 1 92 ? -11.157 -13.171 11.083 1.00 96.31 92 LYS A C 1
ATOM 707 O O . LYS A 1 92 ? -10.646 -14.284 11.116 1.00 96.31 92 LYS A O 1
ATOM 712 N N . LYS A 1 93 ? -12.111 -12.869 10.197 1.00 96.81 93 LYS A N 1
ATOM 713 C CA . LYS A 1 93 ? -12.547 -13.805 9.145 1.00 96.81 93 LYS A CA 1
ATOM 714 C C . LYS A 1 93 ? -11.510 -13.963 8.033 1.00 96.81 93 LYS A C 1
ATOM 716 O O . LYS A 1 93 ? -11.292 -15.077 7.571 1.00 96.81 93 LYS A O 1
ATOM 721 N N . LYS A 1 94 ? -10.907 -12.858 7.585 1.00 95.69 94 LYS A N 1
ATOM 722 C CA . LYS A 1 94 ? -9.946 -12.838 6.469 1.00 95.69 94 LYS A CA 1
ATOM 723 C C . LYS A 1 94 ? -8.556 -13.320 6.892 1.00 95.69 94 LYS A C 1
ATOM 725 O O . LYS A 1 94 ? -7.887 -14.005 6.128 1.00 95.69 94 LYS A O 1
ATOM 730 N N . PHE A 1 95 ? -8.167 -13.015 8.126 1.00 95.88 95 PHE A N 1
ATOM 731 C CA . PHE A 1 95 ? -6.889 -13.353 8.745 1.00 95.88 95 PHE A CA 1
ATOM 732 C C . PHE A 1 95 ? -7.132 -14.037 10.102 1.00 95.88 95 PHE A C 1
ATOM 734 O O . PHE A 1 95 ? -6.956 -13.412 11.147 1.00 95.88 95 PHE A O 1
ATOM 741 N N . PRO A 1 96 ? -7.530 -15.326 10.126 1.00 95.25 96 PRO A N 1
ATOM 742 C CA . PRO A 1 96 ? -7.870 -16.028 11.372 1.00 95.25 96 PRO A CA 1
ATOM 743 C C . PRO A 1 96 ? -6.729 -16.132 12.390 1.00 95.25 96 PRO A C 1
ATOM 745 O O . PRO A 1 96 ? -6.970 -16.416 13.559 1.00 95.25 96 PRO A O 1
ATOM 748 N N . TRP A 1 97 ? -5.491 -15.920 11.941 1.00 96.19 97 TRP A N 1
ATOM 749 C CA . TRP A 1 97 ? -4.280 -15.924 12.758 1.00 96.19 97 TRP A CA 1
ATOM 750 C C . TRP A 1 97 ? -3.997 -14.579 13.452 1.00 96.19 97 TRP A C 1
ATOM 752 O O . TRP A 1 97 ? -3.134 -14.526 14.324 1.00 96.19 97 TRP A O 1
ATOM 762 N N . LEU A 1 98 ? -4.685 -13.495 13.076 1.00 96.12 98 LEU A N 1
ATOM 763 C CA . LEU A 1 98 ? -4.467 -12.155 13.620 1.00 96.12 98 LEU A CA 1
ATOM 764 C C . LEU A 1 98 ? -5.303 -11.939 14.894 1.00 96.12 98 LEU A C 1
ATOM 766 O O . LEU A 1 98 ? -6.513 -12.176 14.887 1.00 96.12 98 LEU A O 1
ATOM 770 N N . ASN A 1 99 ? -4.682 -11.441 15.971 1.00 95.81 99 ASN A N 1
ATOM 771 C CA . ASN A 1 99 ? -5.430 -10.926 17.123 1.00 95.81 99 ASN A CA 1
ATOM 772 C C . ASN A 1 99 ? -6.003 -9.540 16.782 1.00 95.81 99 ASN A C 1
ATOM 774 O O . ASN A 1 99 ? -5.275 -8.671 16.310 1.00 95.81 99 ASN A O 1
ATOM 778 N N . THR A 1 100 ? -7.301 -9.347 17.008 1.00 96.06 100 THR A N 1
ATOM 779 C CA . THR A 1 100 ? -8.032 -8.119 16.666 1.00 96.06 100 THR A CA 1
ATOM 780 C C . THR A 1 100 ? -8.703 -7.465 17.879 1.00 96.06 100 THR A C 1
ATOM 782 O O . THR A 1 100 ? -9.604 -6.649 17.700 1.00 96.06 100 THR A O 1
ATOM 785 N N . GLU A 1 101 ? -8.313 -7.844 19.102 1.00 95.44 101 GLU A N 1
ATOM 786 C CA . GLU A 1 101 ? -8.900 -7.344 20.358 1.00 95.44 101 GLU A CA 1
ATOM 787 C C . GLU A 1 101 ? -8.758 -5.827 20.542 1.00 95.44 101 GLU A C 1
ATOM 789 O O . GLU A 1 101 ? -9.694 -5.183 21.004 1.00 95.44 101 GLU A O 1
ATOM 794 N N . ASP A 1 102 ? -7.620 -5.254 20.155 1.00 95.56 102 ASP A N 1
ATOM 795 C CA . ASP A 1 102 ? -7.304 -3.823 20.256 1.00 95.56 102 ASP A CA 1
ATOM 796 C C . ASP A 1 102 ? -7.338 -3.097 18.898 1.00 95.56 102 ASP A C 1
ATOM 798 O O . ASP A 1 102 ? -6.933 -1.935 18.780 1.00 95.56 102 ASP A O 1
ATOM 802 N N . VAL A 1 103 ? -7.845 -3.778 17.867 1.00 97.00 103 VAL A N 1
ATOM 803 C CA . VAL A 1 103 ? -7.958 -3.261 16.504 1.00 97.00 103 VAL A CA 1
ATOM 804 C C . VAL A 1 103 ? -9.396 -2.842 16.243 1.00 97.00 103 VAL A C 1
ATOM 806 O O . VAL A 1 103 ? -10.286 -3.685 16.146 1.00 97.00 103 VAL A O 1
ATOM 809 N N . GLU A 1 104 ? -9.604 -1.546 16.044 1.00 96.69 104 GLU A N 1
ATOM 810 C CA . GLU A 1 104 ? -10.906 -1.000 15.657 1.00 96.69 104 GLU A CA 1
ATOM 811 C C . GLU A 1 104 ? -11.121 -1.167 14.146 1.00 96.69 104 GLU A C 1
ATOM 813 O O . GLU A 1 104 ? -12.147 -1.677 13.683 1.00 96.69 104 GLU A O 1
ATOM 818 N N . LEU A 1 105 ? -10.097 -0.806 13.365 1.00 97.62 105 LEU A N 1
ATOM 819 C CA . LEU A 1 105 ? -10.185 -0.741 11.913 1.00 97.62 105 LEU A CA 1
ATOM 820 C C . LEU A 1 105 ? -8.877 -1.163 11.243 1.00 97.62 105 LEU A C 1
ATOM 822 O O . LEU A 1 105 ? -7.787 -0.798 11.676 1.00 97.62 105 LEU A O 1
ATOM 826 N N . GLY A 1 106 ? -8.990 -1.903 10.144 1.00 97.69 106 GLY A N 1
ATOM 827 C CA . GLY A 1 106 ? -7.887 -2.225 9.249 1.00 97.69 106 GLY A CA 1
ATOM 828 C C . GLY A 1 106 ? -8.079 -1.622 7.861 1.00 97.69 106 GLY A C 1
ATOM 829 O O . GLY A 1 106 ? -9.205 -1.496 7.388 1.00 97.69 106 GLY A O 1
ATOM 830 N N . CYS A 1 107 ? -6.985 -1.289 7.184 1.00 97.75 107 CYS A N 1
ATOM 831 C CA . CYS A 1 107 ? -6.957 -0.857 5.791 1.00 97.75 107 CYS A CA 1
ATOM 832 C C . CYS A 1 107 ? -6.026 -1.783 5.005 1.00 97.75 107 CYS A C 1
ATOM 834 O O . CYS A 1 107 ? -4.822 -1.810 5.259 1.00 97.75 107 CYS A O 1
ATOM 836 N N . HIS A 1 108 ? -6.587 -2.556 4.080 1.00 97.00 108 HIS A N 1
ATOM 837 C CA . HIS A 1 108 ? -5.885 -3.575 3.308 1.00 97.00 108 HIS A CA 1
ATOM 838 C C . HIS A 1 108 ? -5.714 -3.134 1.852 1.00 97.00 108 HIS A C 1
ATOM 840 O O . HIS A 1 108 ? -6.715 -2.904 1.167 1.00 97.00 108 HIS A O 1
ATOM 846 N N . GLY A 1 109 ? -4.474 -3.038 1.378 1.00 95.62 109 GLY A N 1
ATOM 847 C CA . GLY A 1 109 ? -4.148 -2.847 -0.032 1.00 95.62 109 GLY A CA 1
ATOM 848 C C . GLY A 1 109 ? -4.407 -4.117 -0.839 1.00 95.62 109 GLY A C 1
ATOM 849 O O . GLY A 1 109 ? -4.013 -5.214 -0.451 1.00 95.62 109 GLY A O 1
ATOM 850 N N . LEU A 1 110 ? -5.134 -3.982 -1.947 1.00 92.56 110 LEU A N 1
ATOM 851 C CA . LEU A 1 110 ? -5.580 -5.107 -2.774 1.00 92.56 110 LEU A CA 1
ATOM 852 C C . LEU A 1 110 ? -4.740 -5.290 -4.036 1.00 92.56 110 LEU A C 1
ATOM 854 O O . LEU A 1 110 ? -4.626 -6.402 -4.541 1.00 92.56 110 LEU A O 1
ATOM 858 N N . GLU A 1 111 ? -4.194 -4.201 -4.568 1.00 91.88 111 GLU A N 1
ATOM 859 C CA . GLU A 1 111 ? -3.469 -4.186 -5.834 1.00 91.88 111 GLU A CA 1
ATOM 860 C C . GLU A 1 111 ? -2.317 -3.191 -5.765 1.00 91.88 111 GLU A C 1
ATOM 862 O O . GLU A 1 111 ? -2.368 -2.236 -4.992 1.00 91.88 111 GLU A O 1
ATOM 867 N N . ASN A 1 112 ? -1.337 -3.366 -6.658 1.00 88.94 112 ASN A N 1
ATOM 868 C CA . ASN A 1 112 ? -0.244 -2.414 -6.879 1.00 88.94 112 ASN A CA 1
ATOM 869 C C . ASN A 1 112 ? 0.633 -2.153 -5.641 1.00 88.94 112 ASN A C 1
ATOM 871 O O . ASN A 1 112 ? 1.239 -1.090 -5.507 1.00 88.94 112 ASN A O 1
ATOM 875 N N . GLU A 1 113 ? 0.700 -3.138 -4.754 1.00 90.88 113 GLU A N 1
ATOM 876 C CA . GLU A 1 113 ? 1.509 -3.129 -3.546 1.00 90.88 113 GLU A CA 1
ATOM 877 C C . GLU A 1 113 ? 2.242 -4.466 -3.412 1.00 90.88 113 GLU A C 1
ATOM 879 O O . GLU A 1 113 ? 1.734 -5.492 -3.874 1.00 90.88 113 GLU A O 1
ATOM 884 N N . GLY A 1 114 ? 3.446 -4.446 -2.841 1.00 89.56 114 GLY A N 1
ATOM 885 C CA . GLY A 1 114 ? 4.327 -5.610 -2.847 1.00 89.56 114 GLY A CA 1
ATOM 886 C C . GLY A 1 114 ? 5.777 -5.287 -2.533 1.00 89.56 114 GLY A C 1
ATOM 887 O O . GLY A 1 114 ? 6.072 -4.200 -2.039 1.00 89.56 114 GLY A O 1
ATOM 888 N N . TRP A 1 115 ? 6.675 -6.218 -2.840 1.00 87.31 115 TRP A N 1
ATOM 889 C CA . TRP A 1 115 ? 8.128 -6.041 -2.775 1.00 87.31 115 TRP A CA 1
ATOM 890 C C . TRP A 1 115 ? 8.827 -6.833 -3.873 1.00 87.31 115 TRP A C 1
ATOM 892 O O . TRP A 1 115 ? 8.265 -7.872 -4.281 1.00 87.31 115 TRP A O 1
#

Secondary structure (DSSP, 8-state):
-TT-HHHHS---B----SSHHHHHHHHHHHHHHHTHHHHH--TTSPPP---------EEEE-HHHHHHHHHHHHHHHHTT--EEEEEHHHHHHH-TTS--TT-SEEEEE-SS-B-

Foldseek 3Di:
DVPDPVVVDPPKQAQLDQDLVSNLVSVVVLVCVVCQQVVPDDPPDDGDDPVWDWAKDKDFDFPVCAVVSVNSLVSSVVSPFAKDKAALVRCCVVPVPDDCPRTGIMIIGDGSITD

Organism: Timema douglasi (NCBI:txid61478)

pLDDT: mean 93.26, std 6.16, range [62.72, 98.19]

InterPro domains:
  IPR036188 FAD/NAD(P)-binding domain superfamily [G3DSA:3.50.50.60] (4-115)
  IPR036188 FAD/NAD(P)-binding domain superfamily [SSF51905] (5-108)